Protein AF-A0A928GK26-F1 (afdb_monomer)

Mean predicted aligned error: 9.88 Å

Sequence (163 aa):
MTNNEKPIATYSMHVEGKDIVITDIIYIMNDDDNDNIDIIACTENKGELHKIGCPNSITATGCDVVKSSIYNKKGEVISQFCSDSYIIGCFLLEEVLKHNPKLAKDLEELPYAFAIIRNFTGDITFTIKEEKVFDEKMPILNIRGKGNINFHSDYEPGYFDED

Secondary structure (DSSP, 8-state):
----PPPSEEEEEEEEEEEEEEEEHHHH--TTGGG-TTTTHHHHSTT-----S-TT-EEEE---EEEEEEE-TTS-EEEEEEESSSEEEEEEHHHHHHH-TTHHHHHHH-TTTEEEEEEEEEEEEEEEEEEEETTEEEEEEEEEEEESSEEEEE--TT-----

Solvent-accessible surface area (backbone atoms only — not comparable to full-atom values): 9222 Å² total; per-residue (Å²): 131,84,78,85,70,74,59,80,43,74,49,75,51,79,43,77,68,39,40,34,34,34,29,23,52,77,74,58,57,45,87,79,48,78,76,47,62,72,62,61,45,48,76,75,46,78,83,54,77,52,72,71,88,26,96,79,40,54,29,35,45,21,68,79,43,81,55,32,43,30,25,36,89,85,69,46,76,76,37,39,19,30,35,90,76,31,32,41,30,43,34,45,43,71,41,48,41,68,64,21,60,73,43,65,58,45,64,70,77,38,60,53,45,44,24,73,47,72,63,33,34,35,40,37,38,39,37,31,30,76,43,78,54,93,93,42,79,40,48,36,62,36,44,35,36,50,46,84,58,40,36,33,52,51,85,64,94,67,93,74,76,84,127

pLDDT: mean 70.13, std 17.66, range [31.69, 94.69]

Foldseek 3Di:
DPPPDPFPDKDKDFDAQFKKKKFAPVLLDDPVCVPVCVVVVLVVDAPDFDDDQAPPKGKGFADDDQKKFKAFPVRHTPAMAGHDDRMIMMGGVVSSCVNPVVSVVVVVVPRRRIDMDGGWGFMKMWTWHFDCQPNDTGTHIWIFGDGPTTIIIDDDRDPPPPD

Structure (mmCIF, N/CA/C/O backbone):
data_AF-A0A928GK26-F1
#
_entry.id   AF-A0A928GK26-F1
#
loop_
_atom_site.group_PDB
_atom_site.id
_atom_site.type_symbol
_atom_site.label_atom_id
_atom_site.label_alt_id
_atom_site.label_comp_id
_atom_site.label_asym_id
_atom_site.label_entity_id
_atom_site.label_seq_id
_atom_site.pdbx_PDB_ins_code
_atom_site.Cartn_x
_atom_site.Cartn_y
_atom_site.Cartn_z
_atom_site.occupancy
_atom_site.B_iso_or_equiv
_atom_site.auth_seq_id
_atom_site.auth_comp_id
_atom_site.auth_asym_id
_atom_site.auth_atom_id
_atom_site.pdbx_PDB_model_num
ATOM 1 N N . MET A 1 1 ? 16.348 19.563 8.416 1.00 31.69 1 MET A N 1
ATOM 2 C CA . MET A 1 1 ? 15.515 20.561 7.712 1.00 31.69 1 MET A CA 1
ATOM 3 C C . MET A 1 1 ? 14.692 19.785 6.705 1.00 31.69 1 MET A C 1
ATOM 5 O O . MET A 1 1 ? 15.276 19.229 5.791 1.00 31.69 1 MET A O 1
ATOM 9 N N . THR A 1 2 ? 13.389 19.625 6.925 1.00 38.03 2 THR A N 1
ATOM 10 C CA . THR A 1 2 ? 12.518 18.920 5.975 1.00 38.03 2 THR A CA 1
ATOM 11 C C . THR A 1 2 ? 12.323 19.827 4.767 1.00 38.03 2 THR A C 1
ATOM 13 O O . THR A 1 2 ? 11.656 20.859 4.874 1.00 38.03 2 THR A O 1
ATOM 16 N N . ASN A 1 3 ? 12.967 19.502 3.646 1.00 42.25 3 ASN A N 1
ATOM 17 C CA . ASN A 1 3 ? 12.703 20.177 2.384 1.00 42.25 3 ASN A CA 1
ATOM 18 C C . ASN A 1 3 ? 11.223 19.965 2.046 1.00 42.25 3 ASN A C 1
ATOM 20 O O . ASN A 1 3 ? 10.781 18.846 1.811 1.00 42.25 3 ASN A O 1
ATOM 24 N N . ASN A 1 4 ? 10.444 21.048 2.063 1.00 45.41 4 ASN A N 1
ATOM 25 C CA . ASN A 1 4 ? 9.060 21.069 1.592 1.00 45.41 4 ASN A CA 1
ATOM 26 C C . ASN A 1 4 ? 9.044 21.022 0.053 1.00 45.41 4 ASN A C 1
ATOM 28 O O . ASN A 1 4 ? 8.560 21.952 -0.594 1.00 45.41 4 ASN A O 1
ATOM 32 N N . GLU A 1 5 ? 9.614 19.976 -0.549 1.00 59.62 5 GLU A N 1
ATOM 33 C CA . GLU A 1 5 ? 9.429 19.732 -1.977 1.00 59.62 5 GLU A CA 1
ATOM 34 C C . GLU A 1 5 ? 7.952 19.364 -2.208 1.00 59.62 5 GLU A C 1
ATOM 36 O O . GLU A 1 5 ? 7.349 18.551 -1.497 1.00 59.62 5 GLU A O 1
ATOM 41 N N . LYS A 1 6 ? 7.320 20.081 -3.145 1.00 70.50 6 LYS A N 1
ATOM 42 C CA . LYS A 1 6 ? 5.918 19.877 -3.522 1.00 70.50 6 LYS A CA 1
ATOM 43 C C . LYS A 1 6 ? 5.774 18.447 -4.065 1.00 70.50 6 LYS A C 1
ATOM 45 O O . LYS A 1 6 ? 6.641 18.031 -4.829 1.00 70.50 6 LYS A O 1
ATOM 50 N N . PRO A 1 7 ? 4.712 17.701 -3.708 1.00 71.56 7 PRO A N 1
ATOM 51 C CA . PRO A 1 7 ? 4.533 16.353 -4.233 1.00 71.56 7 PRO A CA 1
ATOM 52 C C . PRO A 1 7 ? 4.469 16.359 -5.762 1.00 71.56 7 PRO A C 1
ATOM 54 O O . PRO A 1 7 ? 3.846 17.248 -6.349 1.00 71.56 7 PRO A O 1
ATOM 57 N N . ILE A 1 8 ? 5.098 15.351 -6.372 1.00 73.31 8 ILE A N 1
ATOM 58 C CA . ILE A 1 8 ? 5.081 15.094 -7.817 1.00 73.31 8 ILE A CA 1
ATOM 59 C C . ILE A 1 8 ? 3.633 14.886 -8.264 1.00 73.31 8 ILE A C 1
ATOM 61 O O . ILE A 1 8 ? 3.168 15.505 -9.218 1.00 73.31 8 ILE A O 1
ATOM 65 N N . ALA A 1 9 ? 2.903 14.056 -7.519 1.00 70.38 9 ALA A N 1
ATOM 66 C CA . ALA A 1 9 ? 1.498 13.775 -7.757 1.00 70.38 9 ALA A CA 1
ATOM 67 C C . ALA A 1 9 ? 0.765 13.476 -6.446 1.00 70.38 9 ALA A C 1
ATOM 69 O O . ALA A 1 9 ? 1.357 13.087 -5.432 1.00 70.38 9 ALA A O 1
ATOM 70 N N . THR A 1 10 ? -0.549 13.679 -6.452 1.00 75.38 10 THR A N 1
ATOM 71 C CA . THR A 1 10 ? -1.427 13.320 -5.338 1.00 75.38 10 THR A CA 1
ATOM 72 C C . THR A 1 10 ? -2.728 12.764 -5.884 1.00 75.38 10 THR A C 1
ATOM 74 O O . THR A 1 10 ? -3.349 13.379 -6.749 1.00 75.38 10 THR A O 1
ATOM 77 N N . TYR A 1 11 ? -3.142 11.623 -5.348 1.00 77.38 11 TYR A N 1
ATOM 78 C CA . TYR A 1 11 ? -4.379 10.947 -5.714 1.00 77.38 11 TYR A CA 1
ATOM 79 C C . TYR A 1 11 ? -5.169 10.608 -4.461 1.00 77.38 11 TYR A C 1
ATOM 81 O O . TYR A 1 11 ? -4.606 10.484 -3.375 1.00 77.38 11 TYR A O 1
ATOM 89 N N . SER A 1 12 ? -6.477 10.445 -4.605 1.00 80.88 12 SER A N 1
ATOM 90 C CA . SER A 1 12 ? -7.339 10.036 -3.505 1.00 80.88 12 SER A CA 1
ATOM 91 C C . SER A 1 12 ? -8.404 9.066 -3.983 1.00 80.88 12 SER A C 1
ATOM 93 O O . SER A 1 12 ? -8.959 9.253 -5.065 1.00 80.88 12 SER A O 1
ATOM 95 N N . MET A 1 13 ? -8.731 8.087 -3.149 1.00 82.25 13 MET A N 1
ATOM 96 C CA . MET A 1 13 ? -9.874 7.199 -3.342 1.00 82.25 13 MET A CA 1
ATOM 97 C C . MET A 1 13 ? -10.710 7.141 -2.066 1.00 82.25 13 MET A C 1
ATOM 99 O O . MET A 1 13 ? -10.166 7.223 -0.965 1.00 82.25 13 MET A O 1
ATOM 103 N N . HIS A 1 14 ? -12.019 6.975 -2.223 1.00 89.38 14 HIS A N 1
ATOM 104 C CA . HIS A 1 14 ? -12.933 6.706 -1.121 1.00 89.38 14 HIS A CA 1
ATOM 105 C C . HIS A 1 14 ? -13.260 5.213 -1.080 1.00 89.38 14 HIS A C 1
ATOM 107 O O . HIS A 1 14 ? -13.446 4.594 -2.128 1.00 89.38 14 HIS A O 1
ATOM 113 N N . VAL A 1 15 ? -13.332 4.639 0.117 1.00 89.75 15 VAL A N 1
ATOM 114 C CA . VAL A 1 15 ? -13.623 3.220 0.346 1.00 89.75 15 VAL A CA 1
ATOM 115 C C . VAL A 1 15 ? -14.727 3.101 1.390 1.00 89.75 15 VAL A C 1
ATOM 117 O O . VAL A 1 15 ? -14.678 3.783 2.411 1.00 89.75 15 VAL A O 1
ATOM 120 N N . GLU A 1 16 ? -15.698 2.214 1.160 1.00 93.94 16 GLU A N 1
ATOM 121 C CA . GLU A 1 16 ? -16.830 1.979 2.064 1.00 93.94 16 GLU A CA 1
ATOM 122 C C . GLU A 1 16 ? -16.927 0.506 2.477 1.00 93.94 16 GLU A C 1
ATOM 124 O O . GLU A 1 16 ? -17.417 -0.332 1.721 1.00 93.94 16 GLU A O 1
ATOM 129 N N . GLY A 1 17 ? -16.488 0.186 3.697 1.00 93.75 17 GLY A N 1
ATOM 130 C CA . GLY A 1 17 ? -16.667 -1.133 4.308 1.00 93.75 17 GLY A CA 1
ATOM 131 C C . GLY A 1 17 ? -15.955 -2.262 3.564 1.00 93.75 17 GLY A C 1
ATOM 132 O O . GLY A 1 17 ? -16.497 -3.363 3.460 1.00 93.75 17 GLY A O 1
ATOM 133 N N . LYS A 1 18 ? -14.769 -1.993 3.005 1.00 93.25 18 LYS A N 1
ATOM 134 C CA . LYS A 1 18 ? -13.989 -2.971 2.230 1.00 93.25 18 LYS A CA 1
ATOM 135 C C . LYS A 1 18 ? -12.655 -3.275 2.887 1.00 93.25 18 LYS A C 1
ATOM 137 O O . LYS A 1 18 ? -12.084 -2.448 3.593 1.00 93.25 18 LYS A O 1
ATOM 142 N N . ASP A 1 19 ? -12.147 -4.464 2.607 1.00 93.38 19 ASP A N 1
ATOM 143 C CA . ASP A 1 19 ? -10.780 -4.828 2.949 1.00 93.38 19 ASP A CA 1
ATOM 144 C C . ASP A 1 19 ? -9.827 -4.246 1.907 1.00 93.38 19 ASP A C 1
ATOM 146 O O . ASP A 1 19 ? -10.047 -4.393 0.701 1.00 93.38 19 ASP A O 1
ATOM 150 N N . ILE A 1 20 ? -8.761 -3.611 2.380 1.00 90.50 20 ILE A N 1
ATOM 151 C CA . ILE A 1 20 ? -7.691 -3.091 1.530 1.00 90.50 20 ILE A CA 1
ATOM 152 C C . ILE A 1 20 ? -6.400 -3.850 1.799 1.00 90.50 20 ILE A C 1
ATOM 154 O O . ILE A 1 20 ? -6.139 -4.273 2.929 1.00 90.50 20 ILE A O 1
ATOM 158 N N . VAL A 1 21 ? -5.593 -4.005 0.757 1.00 88.75 21 VAL A N 1
ATOM 159 C CA . VAL A 1 21 ? -4.257 -4.587 0.830 1.00 88.75 21 VAL A CA 1
ATOM 160 C C . VAL A 1 21 ? -3.249 -3.609 0.250 1.00 88.75 21 VAL A C 1
ATOM 162 O O . VAL A 1 21 ? -3.457 -3.046 -0.824 1.00 88.75 21 VAL A O 1
ATOM 165 N N . ILE A 1 22 ? -2.172 -3.396 0.995 1.00 86.75 22 ILE A N 1
ATOM 166 C CA . ILE A 1 22 ? -0.999 -2.640 0.577 1.00 86.75 22 ILE A CA 1
ATOM 167 C C . ILE A 1 22 ? 0.148 -3.637 0.484 1.00 86.75 22 ILE A C 1
ATOM 169 O O . ILE A 1 22 ? 0.417 -4.361 1.442 1.00 86.75 22 ILE A O 1
ATOM 173 N N . THR A 1 23 ? 0.774 -3.726 -0.680 1.00 84.31 23 THR A N 1
ATOM 174 C CA . THR A 1 23 ? 1.792 -4.742 -0.956 1.00 84.31 23 THR A CA 1
ATOM 175 C C . THR A 1 23 ? 2.642 -4.335 -2.151 1.00 84.31 23 THR A C 1
ATOM 177 O O . THR A 1 23 ? 2.292 -3.401 -2.887 1.00 84.31 23 THR A O 1
ATOM 180 N N . ASP A 1 24 ? 3.751 -5.043 -2.328 1.00 80.50 24 ASP A N 1
ATOM 181 C CA . ASP A 1 24 ? 4.488 -5.032 -3.575 1.00 80.50 24 ASP A CA 1
ATOM 182 C C . ASP A 1 24 ? 3.664 -5.669 -4.692 1.00 80.50 24 ASP A C 1
ATOM 184 O O . ASP A 1 24 ? 3.036 -6.719 -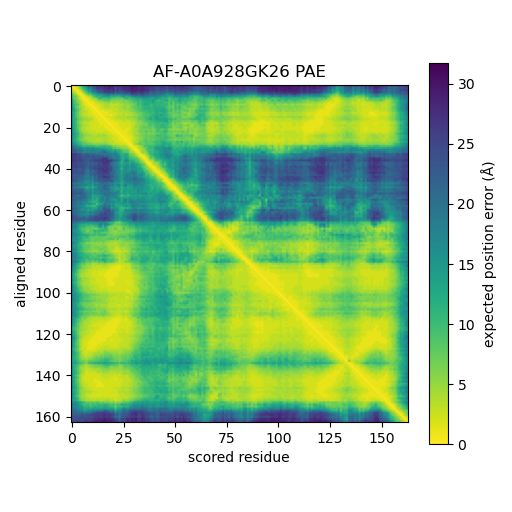4.532 1.00 80.50 24 ASP A O 1
ATOM 188 N N . ILE A 1 25 ? 3.687 -5.027 -5.848 1.00 77.19 25 ILE A N 1
ATOM 189 C CA . ILE A 1 25 ? 2.942 -5.464 -7.012 1.00 77.19 25 ILE A CA 1
ATOM 190 C C . ILE A 1 25 ? 3.345 -6.866 -7.489 1.00 77.19 25 ILE A C 1
ATOM 192 O O . ILE A 1 25 ? 2.493 -7.579 -8.015 1.00 77.19 25 ILE A O 1
ATOM 196 N N . ILE A 1 26 ? 4.591 -7.307 -7.266 1.00 78.12 26 ILE A N 1
ATOM 197 C CA . ILE A 1 26 ? 5.015 -8.653 -7.690 1.00 78.12 26 ILE A CA 1
ATOM 198 C C . ILE A 1 26 ? 4.264 -9.760 -6.964 1.00 78.12 26 ILE A C 1
ATOM 200 O O . ILE A 1 26 ? 4.081 -10.837 -7.522 1.00 78.12 26 ILE A O 1
ATOM 204 N N . TYR A 1 27 ? 3.795 -9.499 -5.742 1.00 79.31 27 TYR A N 1
ATOM 205 C CA . TYR A 1 27 ? 3.068 -10.505 -4.987 1.00 79.31 27 TYR A CA 1
ATOM 206 C C . TYR A 1 27 ? 1.665 -10.716 -5.545 1.00 79.31 27 TYR A C 1
ATOM 208 O O . TYR A 1 27 ? 1.123 -11.796 -5.384 1.00 79.31 27 TYR A O 1
ATOM 216 N N . ILE A 1 28 ? 1.065 -9.729 -6.215 1.00 79.44 28 ILE A N 1
ATOM 217 C CA . ILE A 1 28 ? -0.299 -9.858 -6.753 1.00 79.44 28 ILE A CA 1
ATOM 218 C C . ILE A 1 28 ? -0.345 -10.375 -8.194 1.00 79.44 28 ILE A C 1
ATOM 220 O O . ILE A 1 28 ? -1.421 -10.763 -8.655 1.00 79.44 28 ILE A O 1
ATOM 224 N N . MET A 1 29 ? 0.787 -10.382 -8.900 1.00 74.88 29 MET A N 1
ATOM 225 C CA . MET A 1 29 ? 0.878 -10.847 -10.286 1.00 74.88 29 MET A CA 1
ATOM 226 C C . MET A 1 29 ? 0.521 -12.328 -10.397 1.00 74.88 29 MET A C 1
ATOM 228 O O . MET A 1 29 ? 0.816 -13.125 -9.506 1.00 74.88 29 MET A O 1
ATOM 232 N N . ASN A 1 30 ? -0.139 -12.701 -11.490 1.00 71.00 30 ASN A N 1
ATOM 233 C CA . ASN A 1 30 ? -0.351 -14.098 -11.851 1.00 71.00 30 ASN A CA 1
ATOM 234 C C . ASN A 1 30 ? 0.669 -14.546 -12.917 1.00 71.00 30 ASN A C 1
ATOM 236 O O . ASN A 1 30 ? 1.403 -13.739 -13.481 1.00 71.00 30 ASN A O 1
ATOM 240 N N . ASP A 1 31 ? 0.718 -15.851 -13.195 1.00 65.44 31 ASP A N 1
ATOM 241 C CA . ASP A 1 31 ? 1.675 -16.422 -14.154 1.00 65.44 31 ASP A CA 1
ATOM 242 C C . ASP A 1 31 ? 1.503 -15.861 -15.584 1.00 65.44 31 ASP A C 1
ATOM 244 O O . ASP A 1 31 ? 2.477 -15.825 -16.334 1.00 65.44 31 ASP A O 1
ATOM 248 N N . ASP A 1 32 ? 0.298 -15.390 -15.939 1.00 63.66 32 ASP A N 1
ATOM 249 C CA . ASP A 1 32 ? -0.025 -14.780 -17.238 1.00 63.66 32 ASP A CA 1
ATOM 250 C C . ASP A 1 32 ? 0.416 -13.297 -17.319 1.00 63.66 32 ASP A C 1
ATOM 252 O O . ASP A 1 32 ? 0.518 -12.737 -18.411 1.00 63.66 32 ASP A O 1
ATOM 256 N N . ASP A 1 33 ? 0.712 -12.654 -16.181 1.00 60.88 33 ASP A N 1
ATOM 257 C CA . ASP A 1 33 ? 1.204 -11.273 -16.107 1.00 60.88 33 ASP A CA 1
ATOM 258 C C . ASP A 1 33 ? 2.720 -11.169 -16.362 1.00 60.88 33 ASP A C 1
ATOM 260 O O . ASP A 1 33 ? 3.211 -10.081 -16.662 1.00 60.88 33 ASP A O 1
ATOM 264 N N . ASN A 1 34 ? 3.465 -12.283 -16.305 1.00 51.50 34 ASN A N 1
ATOM 265 C CA . ASN A 1 34 ? 4.916 -12.302 -16.552 1.00 51.50 34 ASN A CA 1
ATOM 266 C C . ASN A 1 34 ? 5.298 -11.883 -17.985 1.00 51.50 34 ASN A C 1
ATOM 268 O O . ASN A 1 34 ? 6.415 -11.416 -18.206 1.00 51.50 34 ASN A O 1
ATOM 272 N N . ASP A 1 35 ? 4.373 -12.007 -18.941 1.00 45.44 35 ASP A N 1
ATOM 273 C CA . ASP A 1 35 ? 4.559 -11.572 -20.331 1.00 45.44 35 ASP A CA 1
ATOM 274 C C . ASP A 1 35 ? 4.076 -10.121 -20.576 1.00 45.44 35 ASP A C 1
ATOM 276 O O . ASP A 1 35 ? 4.272 -9.571 -21.666 1.00 45.44 35 ASP A O 1
ATOM 280 N N . ASN A 1 36 ? 3.469 -9.457 -19.577 1.00 49.31 36 ASN A N 1
ATOM 281 C CA . ASN A 1 36 ? 2.984 -8.079 -19.695 1.00 49.31 36 ASN A CA 1
ATOM 282 C C . ASN A 1 36 ? 4.101 -7.054 -19.429 1.00 49.31 36 ASN A C 1
ATOM 284 O O . ASN A 1 36 ? 4.296 -6.533 -18.331 1.00 49.31 36 ASN A O 1
ATOM 288 N N . ILE A 1 37 ? 4.770 -6.699 -20.527 1.00 43.16 37 ILE A N 1
ATOM 289 C CA . ILE A 1 37 ? 5.707 -5.578 -20.722 1.00 43.16 37 ILE A CA 1
ATOM 290 C C . ILE A 1 37 ? 5.251 -4.229 -20.111 1.00 43.16 37 ILE A C 1
ATOM 292 O O . ILE A 1 37 ? 6.093 -3.379 -19.825 1.00 43.16 37 ILE A O 1
ATOM 296 N N . ASP A 1 38 ? 3.958 -4.028 -19.841 1.00 43.38 38 ASP A N 1
ATOM 297 C CA . ASP A 1 38 ? 3.431 -2.795 -19.230 1.00 43.38 38 ASP A CA 1
ATOM 298 C C . ASP A 1 38 ? 3.841 -2.607 -17.756 1.00 43.38 38 ASP A C 1
ATOM 300 O O . ASP A 1 38 ? 3.806 -1.488 -17.244 1.00 43.38 38 ASP A O 1
ATOM 304 N N . ILE A 1 39 ? 4.287 -3.673 -17.083 1.00 44.03 39 ILE A N 1
ATOM 305 C CA . ILE A 1 39 ? 4.889 -3.616 -15.740 1.00 44.03 39 ILE A CA 1
ATOM 306 C C . ILE A 1 39 ? 6.358 -3.177 -15.820 1.00 44.03 39 ILE A C 1
ATOM 308 O O . ILE A 1 39 ? 6.828 -2.426 -14.967 1.00 44.03 39 ILE A O 1
ATOM 312 N N . ILE A 1 40 ? 7.079 -3.572 -16.877 1.00 38.44 40 ILE A N 1
ATOM 313 C CA . ILE A 1 40 ? 8.444 -3.090 -17.148 1.00 38.44 40 ILE A CA 1
ATOM 314 C C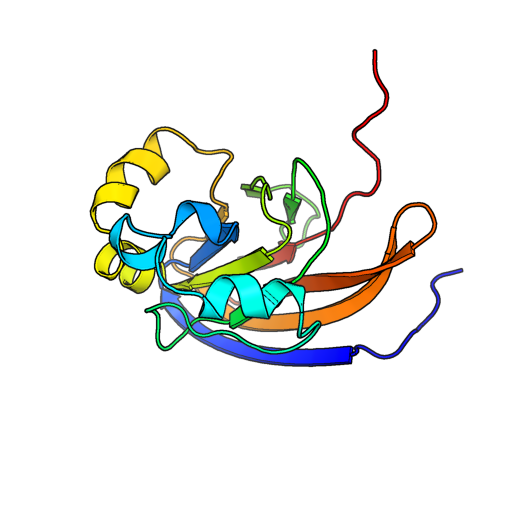 . ILE A 1 40 ? 8.405 -1.580 -17.443 1.00 38.44 40 ILE A C 1
ATOM 316 O O . ILE A 1 40 ? 9.267 -0.838 -16.972 1.00 38.44 40 ILE A O 1
ATOM 320 N N . ALA A 1 41 ? 7.343 -1.088 -18.091 1.00 36.59 41 ALA A N 1
ATOM 321 C CA . ALA A 1 41 ? 7.123 0.344 -18.302 1.00 36.59 41 ALA A CA 1
ATOM 322 C C . ALA A 1 41 ? 6.929 1.156 -16.995 1.00 36.59 41 ALA A C 1
ATOM 324 O O . ALA A 1 41 ? 7.236 2.349 -16.987 1.00 36.59 41 ALA A O 1
ATOM 325 N N . CYS A 1 42 ? 6.527 0.537 -15.871 1.00 40.56 42 CYS A N 1
ATOM 326 C CA . CYS A 1 42 ? 6.486 1.189 -14.547 1.00 40.56 42 CYS A CA 1
ATOM 327 C C . CYS A 1 42 ? 7.882 1.608 -14.040 1.00 40.56 42 CYS A C 1
ATOM 329 O O . CYS A 1 42 ? 7.998 2.486 -13.178 1.00 40.56 42 CYS A O 1
ATOM 331 N N . THR A 1 43 ? 8.949 0.981 -14.552 1.00 39.41 43 THR A N 1
ATOM 332 C CA . THR A 1 43 ? 10.340 1.338 -14.216 1.00 39.41 43 THR A CA 1
ATOM 333 C C . THR A 1 43 ? 10.882 2.477 -15.085 1.00 39.41 43 THR A C 1
ATOM 335 O O . THR A 1 43 ? 11.754 3.227 -14.641 1.00 39.41 43 THR A O 1
ATOM 338 N N . GLU A 1 44 ? 10.319 2.671 -16.283 1.00 36.59 44 GLU A N 1
ATOM 339 C CA . GLU A 1 44 ? 10.744 3.705 -17.235 1.00 36.59 44 GLU A CA 1
ATOM 340 C C . GLU A 1 44 ? 9.922 5.006 -17.108 1.00 36.59 44 GLU A C 1
ATOM 342 O O . GLU A 1 44 ? 10.475 6.093 -17.283 1.00 36.59 44 GLU A O 1
ATOM 347 N N . ASN A 1 45 ? 8.650 4.927 -16.687 1.00 36.91 45 ASN A N 1
ATOM 348 C CA . ASN A 1 45 ? 7.755 6.077 -16.485 1.00 36.91 45 ASN A CA 1
ATOM 349 C C . ASN A 1 45 ? 7.503 6.362 -14.994 1.00 36.91 45 ASN A C 1
ATOM 351 O O . ASN A 1 45 ? 6.442 6.094 -14.429 1.00 36.91 45 ASN A O 1
ATOM 355 N N . LYS A 1 46 ? 8.507 6.945 -14.334 1.00 42.47 46 LYS A N 1
ATOM 356 C CA . LYS A 1 46 ? 8.425 7.378 -12.930 1.00 42.47 46 LYS A CA 1
ATOM 357 C C . LYS A 1 46 ? 7.259 8.363 -12.722 1.00 42.47 46 LYS A C 1
ATOM 359 O O . LYS A 1 46 ? 7.294 9.476 -13.240 1.00 42.47 46 LYS A O 1
ATOM 364 N N . GLY A 1 47 ? 6.279 7.995 -11.892 1.00 37.50 47 GLY A N 1
ATOM 365 C CA . GLY A 1 47 ? 5.210 8.900 -11.440 1.00 37.50 47 GLY A CA 1
ATOM 366 C C . GLY A 1 47 ? 3.852 8.757 -12.138 1.00 37.50 47 GLY A C 1
ATOM 367 O O . GLY A 1 47 ? 2.982 9.596 -11.904 1.00 37.50 47 GLY A O 1
ATOM 368 N N . GLU A 1 48 ? 3.648 7.716 -12.949 1.00 41.19 48 GLU A N 1
ATOM 369 C CA . GLU A 1 48 ? 2.348 7.397 -13.555 1.00 41.19 48 GLU A CA 1
ATOM 370 C C . GLU A 1 48 ? 1.590 6.302 -12.776 1.00 41.19 48 GLU A C 1
ATOM 372 O O . GLU A 1 48 ? 2.181 5.476 -12.083 1.00 41.19 48 GLU A O 1
ATOM 377 N N . LEU A 1 49 ? 0.253 6.334 -12.842 1.00 46.34 49 LEU A N 1
ATOM 378 C CA . LEU A 1 49 ? -0.637 5.353 -12.213 1.00 46.34 49 LEU A CA 1
ATOM 379 C C . LEU A 1 49 ? -0.867 4.168 -13.152 1.00 46.34 49 LEU A C 1
ATOM 381 O O . LEU A 1 49 ? -1.460 4.352 -14.216 1.00 46.34 49 LEU A O 1
ATOM 385 N N . HIS A 1 50 ? -0.529 2.953 -12.725 1.00 51.41 50 HIS A N 1
ATOM 386 C CA . HIS A 1 50 ? -0.782 1.750 -13.520 1.00 51.41 50 HIS A CA 1
ATOM 387 C C . HIS A 1 50 ? -1.954 0.944 -12.946 1.00 51.41 50 HIS A C 1
ATOM 389 O O . HIS A 1 50 ? -2.064 0.717 -11.736 1.00 51.41 50 HIS A O 1
ATOM 395 N N . LYS A 1 51 ? -2.869 0.517 -13.821 1.00 47.22 51 LYS A N 1
ATOM 396 C CA . LYS A 1 51 ? -3.973 -0.383 -13.467 1.00 47.22 51 LYS A CA 1
ATOM 397 C C . LYS A 1 51 ? -3.570 -1.813 -13.808 1.00 47.22 51 LYS A C 1
ATOM 399 O O . LYS A 1 51 ? -3.541 -2.156 -14.983 1.00 47.22 51 LYS A O 1
ATOM 404 N N . ILE A 1 52 ? -3.324 -2.646 -12.802 1.00 52.62 52 ILE A N 1
ATOM 405 C CA . ILE A 1 52 ? -3.206 -4.100 -12.989 1.00 52.62 52 ILE A CA 1
ATOM 406 C C . ILE A 1 52 ? -4.510 -4.730 -12.551 1.00 52.62 52 ILE A C 1
ATOM 408 O O . ILE A 1 52 ? -4.766 -4.735 -11.353 1.00 52.62 52 ILE A O 1
ATOM 412 N N . GLY A 1 53 ? -5.328 -5.218 -13.494 1.00 44.19 53 GLY A N 1
ATOM 413 C CA . GLY A 1 53 ? -6.485 -6.110 -13.259 1.00 44.19 53 GLY A CA 1
ATOM 414 C C . GLY A 1 53 ? -7.584 -5.635 -12.286 1.00 44.19 53 GLY A C 1
ATOM 415 O O . GLY A 1 53 ? -8.655 -6.234 -12.212 1.00 44.19 53 GLY A O 1
ATOM 416 N N . CYS A 1 54 ? -7.348 -4.533 -11.580 1.00 49.47 54 CYS A N 1
ATOM 417 C CA . CYS A 1 54 ? -8.050 -4.037 -10.414 1.00 49.47 54 CYS A CA 1
ATOM 418 C C . CYS A 1 54 ? -8.509 -2.618 -10.759 1.00 49.47 54 CYS A C 1
ATOM 420 O O . CYS A 1 54 ? -7.714 -1.672 -10.756 1.00 49.47 54 CYS A O 1
ATOM 422 N N . PRO A 1 55 ? -9.775 -2.437 -11.162 1.00 48.91 55 PRO A N 1
ATOM 423 C CA . PRO A 1 55 ? -10.252 -1.153 -11.659 1.00 48.91 55 PRO A CA 1
ATOM 424 C C . PRO A 1 55 ? -10.191 -0.032 -10.608 1.00 48.91 55 PRO A C 1
ATOM 426 O O . PRO A 1 55 ? -10.183 1.137 -11.011 1.00 48.91 55 PRO A O 1
ATOM 429 N N . ASN A 1 56 ? -10.093 -0.376 -9.314 1.00 51.38 56 ASN A N 1
ATOM 430 C CA . ASN A 1 56 ? -9.997 0.550 -8.184 1.00 51.38 56 ASN A CA 1
ATOM 431 C C . ASN A 1 56 ? -8.616 0.551 -7.497 1.00 51.38 56 ASN A C 1
ATOM 433 O O . ASN A 1 56 ? -8.528 0.840 -6.303 1.00 51.38 56 ASN A O 1
ATOM 437 N N . SER A 1 57 ? -7.535 0.242 -8.220 1.00 50.69 57 SER A N 1
ATOM 438 C CA . SER A 1 57 ? -6.172 0.307 -7.680 1.00 50.69 57 SER A CA 1
ATOM 439 C C . SER A 1 57 ? -5.446 1.603 -8.020 1.00 50.69 57 SER A C 1
ATOM 441 O O . SER A 1 57 ? -5.577 2.137 -9.125 1.00 50.69 57 SER A O 1
ATOM 443 N N . ILE A 1 58 ? -4.590 2.043 -7.101 1.00 52.91 58 ILE A N 1
ATOM 444 C CA . ILE A 1 58 ? -3.542 3.029 -7.365 1.00 52.91 58 ILE A CA 1
ATOM 445 C C . ILE A 1 58 ? -2.201 2.363 -7.056 1.00 52.91 58 ILE A C 1
ATOM 447 O O . ILE A 1 58 ? -1.950 1.950 -5.922 1.00 52.91 58 ILE A O 1
ATOM 451 N N . THR A 1 59 ? -1.359 2.258 -8.081 1.00 53.47 59 THR A N 1
ATOM 452 C CA . THR A 1 59 ? 0.025 1.782 -7.990 1.00 53.47 59 THR A CA 1
ATOM 453 C C . THR A 1 59 ? 0.957 2.936 -8.326 1.00 53.47 59 THR A C 1
ATOM 455 O O . THR A 1 59 ? 0.626 3.771 -9.171 1.00 53.47 59 THR A O 1
ATOM 458 N N . ALA A 1 60 ? 2.088 3.026 -7.635 1.00 49.81 60 ALA A N 1
ATOM 459 C CA . ALA A 1 60 ? 3.144 3.955 -8.004 1.00 49.81 60 ALA A CA 1
ATOM 460 C C . ALA A 1 60 ? 4.509 3.386 -7.618 1.00 49.81 60 ALA A C 1
ATOM 462 O O . ALA A 1 60 ? 4.661 2.732 -6.586 1.00 49.81 60 ALA A O 1
ATOM 463 N N . THR A 1 61 ? 5.506 3.684 -8.443 1.00 50.16 61 THR A N 1
ATOM 464 C CA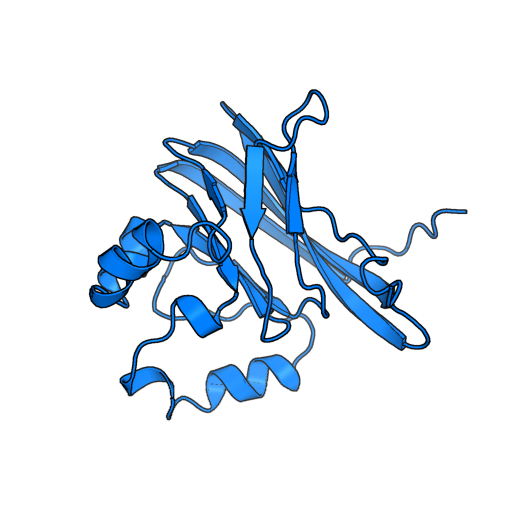 . THR A 1 61 ? 6.908 3.335 -8.211 1.00 50.16 61 THR A CA 1
ATOM 465 C C . THR A 1 61 ? 7.423 4.045 -6.952 1.00 50.16 61 THR A C 1
ATOM 467 O O . THR A 1 61 ? 7.282 5.264 -6.817 1.00 50.16 61 THR A O 1
ATOM 470 N N . GLY A 1 62 ? 7.997 3.285 -6.021 1.00 46.50 62 GLY A N 1
ATOM 471 C CA . GLY A 1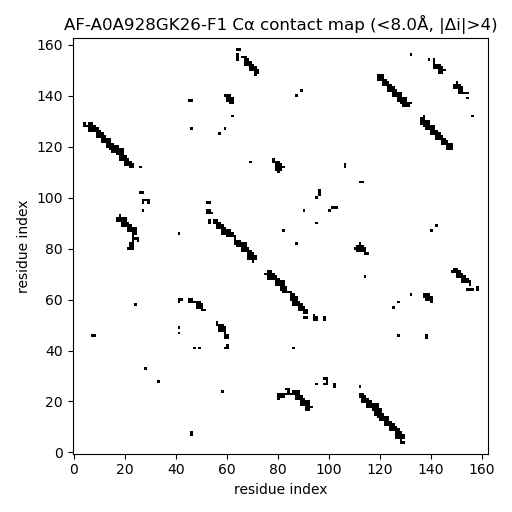 62 ? 8.539 3.744 -4.744 1.00 46.50 62 GLY A CA 1
ATOM 472 C C . GLY A 1 62 ? 9.721 2.870 -4.324 1.00 46.50 62 GLY A C 1
ATOM 473 O O . GLY A 1 62 ? 9.578 1.657 -4.268 1.00 46.50 62 GLY A O 1
ATOM 474 N N . CYS A 1 63 ? 10.886 3.477 -4.084 1.00 43.75 63 CYS A N 1
ATOM 475 C CA . CYS A 1 63 ? 12.157 2.759 -3.943 1.00 43.75 63 CYS A CA 1
ATOM 476 C C . CYS A 1 63 ? 12.290 1.854 -2.692 1.00 43.75 63 CYS A C 1
ATOM 478 O O . CYS A 1 63 ? 11.698 2.144 -1.654 1.00 43.75 63 CYS A O 1
ATOM 480 N N . ASP A 1 64 ? 13.123 0.814 -2.853 1.00 38.09 64 ASP A N 1
ATOM 481 C CA . ASP A 1 64 ? 13.790 -0.108 -1.919 1.00 38.09 64 ASP A CA 1
ATOM 482 C C . ASP A 1 64 ? 13.553 0.171 -0.436 1.00 38.09 64 ASP A C 1
ATOM 484 O O . ASP A 1 64 ? 14.199 1.045 0.140 1.00 38.09 64 ASP A O 1
ATOM 488 N N . VAL A 1 65 ? 12.712 -0.635 0.216 1.00 45.69 65 VAL A N 1
ATOM 489 C CA . VAL A 1 65 ? 13.090 -1.164 1.532 1.00 45.69 65 VAL A CA 1
ATOM 490 C C . VAL A 1 65 ? 12.293 -2.410 1.900 1.00 45.69 65 VAL A C 1
ATOM 492 O O . VAL A 1 65 ? 11.062 -2.435 1.890 1.00 45.69 65 VAL A O 1
ATOM 495 N N . VAL A 1 66 ? 13.071 -3.373 2.388 1.00 50.00 66 VAL A N 1
ATOM 496 C CA . VAL A 1 66 ? 12.816 -4.630 3.109 1.00 50.00 66 VAL A CA 1
ATOM 497 C C . VAL A 1 66 ? 11.605 -4.638 4.057 1.00 50.00 66 VAL A C 1
ATOM 499 O O . VAL A 1 66 ? 11.159 -5.710 4.460 1.00 50.00 66 VAL A O 1
ATOM 502 N N . LYS A 1 67 ? 11.069 -3.482 4.472 1.00 54.66 67 LYS A N 1
ATOM 503 C CA . LYS A 1 67 ? 9.981 -3.404 5.449 1.00 54.66 67 LYS A CA 1
ATOM 504 C C . LYS A 1 67 ? 9.327 -2.022 5.494 1.00 54.66 67 LYS A C 1
ATOM 506 O O . LYS A 1 67 ? 9.946 -1.043 5.889 1.00 54.66 67 LYS A O 1
ATOM 511 N N . SER A 1 68 ? 8.046 -1.957 5.173 1.00 66.56 68 SER A N 1
ATOM 512 C CA . SER A 1 68 ? 7.181 -0.799 5.390 1.00 66.56 68 SER A CA 1
ATOM 513 C C . SER A 1 68 ? 6.233 -1.081 6.545 1.00 66.56 68 SER A C 1
ATOM 515 O O . SER A 1 68 ? 5.671 -2.172 6.642 1.00 66.56 68 SER A O 1
ATOM 517 N N . SER A 1 69 ? 6.024 -0.095 7.414 1.00 70.94 69 SER A N 1
ATOM 518 C CA . SER A 1 69 ? 5.078 -0.194 8.527 1.00 70.94 69 SER A CA 1
ATOM 519 C C . SER A 1 69 ? 3.857 0.682 8.273 1.00 70.94 69 SER A C 1
ATOM 521 O O . SER A 1 69 ? 3.949 1.802 7.772 1.00 70.94 69 SER A O 1
ATOM 523 N N . ILE A 1 70 ? 2.696 0.162 8.651 1.00 71.75 70 ILE A N 1
ATOM 524 C CA . ILE A 1 70 ? 1.447 0.903 8.727 1.00 71.75 70 ILE A CA 1
ATOM 525 C C . ILE A 1 70 ? 1.234 1.277 10.185 1.00 71.75 70 ILE A C 1
ATOM 527 O O . ILE A 1 70 ? 1.145 0.392 11.034 1.00 71.75 70 ILE A O 1
ATOM 531 N N . TYR A 1 71 ? 1.112 2.567 10.476 1.00 73.81 71 TYR A N 1
ATOM 532 C CA . TYR A 1 71 ? 0.911 3.057 11.842 1.00 73.81 71 TYR A CA 1
ATOM 533 C C . TYR A 1 71 ? -0.506 3.558 12.037 1.00 73.81 71 TYR A C 1
ATOM 535 O O . TYR A 1 71 ? -1.062 4.176 11.135 1.00 73.81 71 TYR A O 1
ATOM 543 N N . ASN A 1 72 ? -1.082 3.370 13.222 1.00 75.75 72 ASN A N 1
ATOM 544 C CA . ASN A 1 72 ? -2.318 4.051 13.593 1.00 75.75 72 ASN A CA 1
ATOM 545 C C . ASN A 1 72 ? -2.061 5.488 14.096 1.00 75.75 72 ASN A C 1
ATOM 547 O O . ASN A 1 72 ? -0.928 5.943 14.231 1.00 75.75 72 ASN A O 1
ATOM 551 N N . LYS A 1 73 ? -3.127 6.216 14.453 1.00 68.31 73 LYS A N 1
ATOM 552 C CA . LYS A 1 73 ? -3.041 7.592 14.994 1.00 68.31 73 LYS A CA 1
ATOM 553 C C . LYS A 1 73 ? -2.209 7.755 16.273 1.00 68.31 73 LYS A C 1
ATOM 555 O O . LYS A 1 73 ? -1.848 8.882 16.594 1.00 68.31 73 LYS A O 1
ATOM 560 N N . LYS A 1 74 ? -1.964 6.680 17.022 1.00 75.88 74 LYS A N 1
ATOM 561 C CA . LYS A 1 74 ? -1.129 6.688 18.230 1.00 75.88 74 LYS A CA 1
ATOM 562 C C . LYS A 1 74 ? 0.350 6.431 17.919 1.00 75.88 74 LYS A C 1
ATOM 564 O O . LYS A 1 74 ? 1.154 6.453 18.843 1.00 75.88 74 LYS A O 1
ATOM 569 N N . GLY A 1 75 ? 0.698 6.188 16.653 1.00 72.12 75 GLY A N 1
ATOM 570 C CA . GLY A 1 75 ? 2.039 5.775 16.243 1.00 72.12 75 GLY A CA 1
ATOM 571 C C . GLY A 1 75 ? 2.321 4.293 16.499 1.00 72.12 75 GLY A C 1
ATOM 572 O O . GLY A 1 75 ? 3.474 3.883 16.476 1.00 72.12 75 GLY A O 1
ATOM 573 N N . GLU A 1 76 ? 1.295 3.479 16.764 1.00 80.50 76 GLU A N 1
ATOM 574 C CA . GLU A 1 76 ? 1.461 2.033 16.943 1.00 80.50 76 GLU A CA 1
ATOM 575 C C . GLU A 1 76 ? 1.471 1.357 15.568 1.00 80.50 76 GLU A C 1
ATOM 577 O O . GLU A 1 76 ? 0.583 1.619 14.751 1.00 80.50 76 GLU A O 1
ATOM 582 N N . VAL A 1 77 ? 2.437 0.468 15.324 1.00 80.00 77 VAL A N 1
ATOM 583 C CA . VAL A 1 77 ? 2.465 -0.371 14.118 1.00 80.00 77 VAL A CA 1
ATOM 584 C C . VAL A 1 77 ? 1.270 -1.326 14.149 1.00 80.00 77 VAL A C 1
ATOM 586 O O . VAL A 1 77 ? 1.118 -2.106 15.087 1.00 80.00 77 VAL A O 1
ATOM 589 N N . ILE A 1 78 ? 0.425 -1.266 13.122 1.00 82.62 78 ILE A N 1
ATOM 590 C CA . ILE A 1 78 ? -0.746 -2.137 12.948 1.00 82.62 78 ILE A CA 1
ATOM 591 C C . ILE A 1 78 ? -0.568 -3.168 11.834 1.00 82.62 78 ILE A C 1
ATOM 593 O O . ILE A 1 78 ? -1.322 -4.133 11.791 1.00 82.62 78 ILE A O 1
ATOM 597 N N . SER A 1 79 ? 0.404 -2.977 10.940 1.00 80.62 79 SER A N 1
ATOM 598 C CA . SER A 1 79 ? 0.755 -3.952 9.904 1.00 80.62 79 SER A CA 1
ATOM 599 C C . SER A 1 79 ? 2.139 -3.660 9.336 1.00 80.62 79 SER A C 1
ATOM 601 O O . SER A 1 79 ? 2.606 -2.526 9.433 1.00 80.62 79 SER A O 1
ATOM 603 N N . GLN A 1 80 ? 2.776 -4.658 8.723 1.00 79.38 80 GLN A N 1
ATOM 604 C CA . GLN A 1 80 ? 4.037 -4.494 7.998 1.00 79.38 80 GLN A CA 1
ATOM 605 C C . GLN A 1 80 ? 3.971 -5.218 6.654 1.00 79.38 80 GLN A C 1
ATOM 607 O O . GLN A 1 80 ? 3.241 -6.199 6.542 1.00 79.38 80 GLN A O 1
ATOM 612 N N . PHE A 1 81 ? 4.690 -4.723 5.650 1.00 79.69 81 PHE A N 1
ATOM 613 C CA . PHE A 1 81 ? 4.823 -5.388 4.355 1.00 79.69 81 PHE A CA 1
ATOM 614 C C . PHE A 1 81 ? 6.213 -5.160 3.743 1.00 79.69 81 PHE A C 1
ATOM 616 O O . PHE A 1 81 ? 6.817 -4.117 3.986 1.00 79.69 81 PHE A O 1
ATOM 623 N N . CYS A 1 82 ? 6.716 -6.110 2.963 1.00 73.69 82 CYS A N 1
ATOM 624 C CA . CYS A 1 82 ? 7.967 -5.996 2.214 1.00 73.69 82 CYS A CA 1
ATOM 625 C C . CYS A 1 82 ? 7.714 -5.434 0.808 1.00 73.69 82 CYS A C 1
ATOM 627 O O . CYS A 1 82 ? 6.655 -5.680 0.224 1.00 73.69 82 CYS A O 1
ATOM 629 N N . SER A 1 83 ? 8.689 -4.695 0.271 1.00 70.50 83 SER A N 1
ATOM 630 C CA . SER A 1 83 ? 8.738 -4.326 -1.145 1.00 70.50 83 SER A CA 1
ATOM 631 C C . SER A 1 83 ? 10.021 -4.863 -1.767 1.00 70.50 83 SER A C 1
ATOM 633 O O . SER A 1 83 ? 11.110 -4.444 -1.390 1.00 70.50 83 SER A O 1
ATOM 635 N N . ASP A 1 84 ? 9.858 -5.791 -2.705 1.00 65.81 84 ASP A N 1
ATOM 636 C CA . ASP A 1 84 ? 10.926 -6.525 -3.383 1.00 65.81 84 ASP A CA 1
ATOM 637 C C . ASP A 1 84 ? 11.181 -5.993 -4.810 1.00 65.81 84 ASP A C 1
ATOM 639 O O . ASP A 1 84 ? 12.213 -6.297 -5.406 1.00 65.81 84 ASP A O 1
ATOM 643 N N . SER A 1 85 ? 10.244 -5.223 -5.385 1.00 60.53 85 SER A N 1
ATOM 644 C CA . SER A 1 85 ? 10.274 -4.766 -6.784 1.00 60.53 85 SER A CA 1
ATOM 645 C C . SER A 1 85 ? 10.191 -3.254 -6.978 1.00 60.53 85 SER A C 1
ATOM 647 O O . SER A 1 85 ? 10.099 -2.785 -8.114 1.00 60.53 85 SER A O 1
ATOM 649 N N . TYR A 1 86 ? 10.276 -2.472 -5.898 1.00 66.56 86 TYR A N 1
ATOM 650 C CA . TYR A 1 86 ? 10.240 -1.005 -5.954 1.00 66.56 86 TYR A CA 1
ATOM 651 C C . TYR A 1 86 ? 8.897 -0.433 -6.451 1.00 66.56 86 TYR A C 1
ATOM 653 O O . TYR A 1 86 ? 8.818 0.724 -6.880 1.00 66.56 86 TYR A O 1
ATOM 661 N N . ILE A 1 87 ? 7.823 -1.230 -6.447 1.00 71.56 87 ILE A N 1
ATOM 662 C CA . ILE A 1 87 ? 6.496 -0.807 -6.900 1.00 71.56 87 ILE A CA 1
ATOM 663 C C . ILE A 1 87 ? 5.464 -1.250 -5.868 1.00 71.56 87 ILE A C 1
ATOM 665 O O . ILE A 1 87 ? 5.090 -2.418 -5.772 1.00 71.56 87 ILE A O 1
ATOM 669 N N . ILE A 1 88 ? 4.963 -0.275 -5.112 1.00 76.44 88 ILE A N 1
ATOM 670 C CA . ILE A 1 88 ? 3.966 -0.489 -4.066 1.00 76.44 88 ILE A CA 1
ATOM 671 C C . ILE A 1 88 ? 2.603 -0.038 -4.591 1.00 76.44 88 ILE A C 1
ATOM 673 O O . ILE A 1 88 ? 2.466 0.997 -5.252 1.00 76.44 88 ILE A O 1
ATOM 677 N N . GLY A 1 89 ? 1.564 -0.801 -4.267 1.00 76.31 89 GLY A N 1
ATOM 678 C CA . GLY A 1 89 ? 0.187 -0.422 -4.558 1.00 76.31 89 GLY A CA 1
ATOM 679 C C . GLY A 1 89 ? -0.736 -0.585 -3.363 1.00 76.31 89 GLY A C 1
ATOM 680 O O . GLY A 1 89 ? -0.440 -1.308 -2.415 1.00 76.31 89 GLY A O 1
ATOM 681 N N . CYS A 1 90 ? -1.877 0.100 -3.425 1.00 81.75 90 CYS A N 1
ATOM 682 C CA . CYS A 1 90 ? -3.019 -0.143 -2.549 1.00 81.75 90 CYS A CA 1
ATOM 683 C C . CYS A 1 90 ? -4.198 -0.607 -3.400 1.00 81.75 90 CYS A C 1
ATOM 685 O O . CYS A 1 90 ? -4.544 0.028 -4.403 1.00 81.75 90 CYS A O 1
ATOM 687 N N . PHE A 1 91 ? -4.813 -1.705 -2.978 1.00 85.12 91 PHE A N 1
ATOM 688 C CA . PHE A 1 91 ? -5.833 -2.412 -3.736 1.00 85.12 91 PHE A CA 1
ATOM 689 C C . PHE A 1 91 ? -7.004 -2.792 -2.835 1.00 85.12 91 PHE A C 1
ATOM 691 O O . PHE A 1 91 ? -6.842 -2.993 -1.629 1.00 85.12 91 PHE A O 1
ATOM 698 N N . LEU A 1 92 ? -8.183 -2.966 -3.432 1.00 87.44 92 LEU A N 1
ATOM 699 C CA . LEU A 1 92 ? -9.263 -3.697 -2.777 1.00 87.44 92 LEU A CA 1
ATOM 700 C C . LEU A 1 92 ? -8.905 -5.186 -2.765 1.00 87.44 92 LEU A C 1
ATOM 702 O O . LEU A 1 92 ? -8.630 -5.769 -3.813 1.00 87.44 92 LEU A O 1
ATOM 706 N N . LEU A 1 93 ? -8.945 -5.819 -1.592 1.00 89.94 93 LEU A N 1
ATOM 707 C CA . LEU A 1 93 ? -8.533 -7.218 -1.449 1.00 89.94 93 LEU A CA 1
ATOM 708 C C . LEU A 1 93 ? -9.381 -8.169 -2.310 1.00 89.94 93 LEU A C 1
ATOM 710 O O . LEU A 1 93 ? -8.867 -9.134 -2.866 1.00 89.94 93 LEU A O 1
ATOM 714 N N . GLU A 1 94 ? -10.676 -7.882 -2.457 1.00 88.94 94 GLU A N 1
ATOM 715 C CA . GLU A 1 94 ? -11.577 -8.673 -3.306 1.00 88.94 94 GLU A CA 1
ATOM 716 C C . GLU A 1 94 ? -11.191 -8.630 -4.793 1.00 88.94 94 GLU A C 1
ATOM 718 O O . GLU A 1 94 ? -11.371 -9.620 -5.500 1.00 88.94 94 GLU A O 1
ATOM 723 N N . GLU A 1 95 ? -10.641 -7.508 -5.271 1.00 83.88 95 GLU A N 1
ATOM 724 C CA . GLU A 1 95 ? -10.186 -7.368 -6.658 1.00 83.88 95 GLU A CA 1
ATOM 725 C C . GLU A 1 95 ? -8.894 -8.148 -6.876 1.00 83.88 95 GLU A C 1
ATOM 727 O O . GLU A 1 95 ? -8.788 -8.886 -7.852 1.00 83.88 95 GLU A O 1
ATOM 732 N N . VAL A 1 96 ? -7.969 -8.072 -5.917 1.00 83.62 96 VAL A N 1
ATOM 733 C CA . VAL A 1 96 ? -6.718 -8.837 -5.944 1.00 83.62 96 VAL A CA 1
ATOM 734 C C . VAL A 1 96 ? -6.993 -10.340 -5.956 1.00 83.62 96 VAL A C 1
ATOM 736 O O . VAL A 1 96 ? -6.460 -11.053 -6.798 1.00 83.62 96 VAL A O 1
ATOM 739 N N . LEU A 1 97 ? -7.877 -10.831 -5.084 1.00 86.81 97 LEU A N 1
ATOM 740 C CA . LEU A 1 97 ? -8.241 -12.252 -5.044 1.00 86.81 97 LEU A CA 1
ATOM 741 C C . LEU A 1 97 ? -8.995 -12.711 -6.296 1.00 86.81 97 LEU A C 1
ATOM 743 O O . LEU A 1 97 ? -8.932 -13.882 -6.662 1.00 86.81 97 LEU A O 1
ATOM 747 N N . LYS A 1 98 ? -9.720 -11.809 -6.962 1.00 84.56 98 LYS A N 1
ATOM 748 C CA . LYS A 1 98 ? -10.354 -12.101 -8.250 1.00 84.56 98 LYS A CA 1
ATOM 749 C C . LYS A 1 98 ? -9.328 -12.156 -9.385 1.00 84.56 98 LYS A C 1
ATOM 751 O O . LYS A 1 98 ? -9.486 -12.983 -10.280 1.00 84.56 98 LYS A O 1
ATOM 756 N N . HIS A 1 99 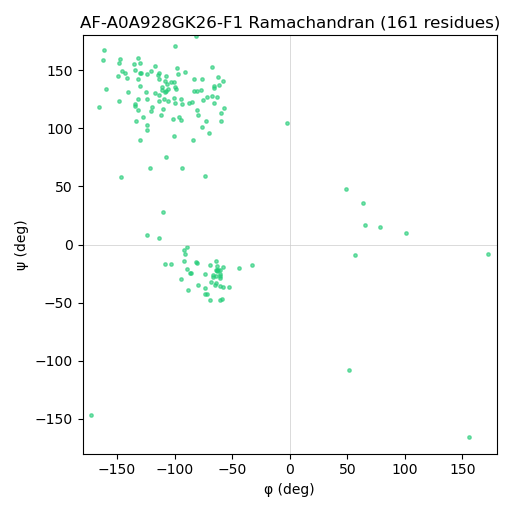? -8.320 -11.284 -9.350 1.00 79.94 99 HIS A N 1
ATOM 757 C CA . H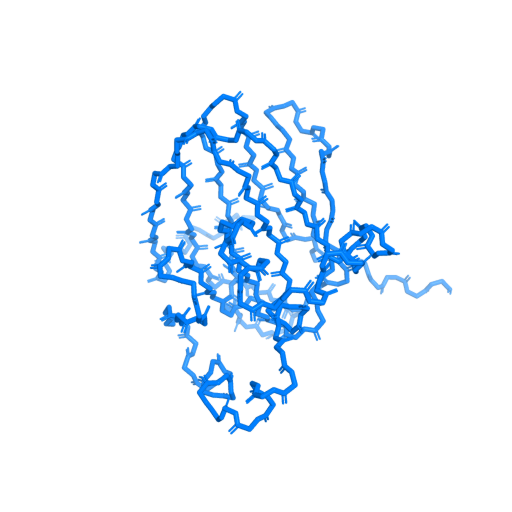IS A 1 99 ? -7.225 -11.219 -10.324 1.00 79.94 99 HIS A CA 1
ATOM 758 C C . HIS A 1 99 ? -6.285 -12.422 -10.210 1.00 79.94 99 HIS A C 1
ATOM 760 O O . HIS A 1 99 ? -6.002 -13.089 -11.203 1.00 79.94 99 HIS A O 1
ATOM 766 N N . ASN A 1 100 ? -5.862 -12.744 -8.988 1.00 83.00 100 ASN A N 1
ATOM 767 C CA . ASN A 1 100 ? -5.038 -13.903 -8.680 1.00 83.00 100 ASN A CA 1
ATOM 768 C C . ASN A 1 100 ? -5.637 -14.704 -7.505 1.00 83.00 100 ASN A C 1
ATOM 770 O O . ASN A 1 100 ? -5.280 -14.490 -6.344 1.00 83.00 100 ASN A O 1
ATOM 774 N N . PRO A 1 101 ? -6.523 -15.681 -7.782 1.00 85.44 101 PRO A N 1
ATOM 775 C CA . PRO A 1 101 ? -7.119 -16.519 -6.742 1.00 85.44 101 PRO A CA 1
ATOM 776 C C . PRO A 1 101 ? -6.116 -17.379 -5.963 1.00 85.44 101 PRO A C 1
ATOM 778 O O . PRO A 1 101 ? -6.421 -17.796 -4.845 1.00 85.44 101 PRO A O 1
ATOM 781 N N . LYS A 1 102 ? -4.926 -17.657 -6.523 1.00 82.94 102 LYS A N 1
ATOM 782 C CA . LYS A 1 102 ? -3.881 -18.435 -5.835 1.00 82.94 102 LYS A CA 1
ATOM 783 C C . LYS A 1 102 ? -3.328 -17.680 -4.620 1.00 82.94 102 LYS A C 1
ATOM 785 O O . LYS A 1 102 ? -2.941 -18.319 -3.644 1.00 82.94 102 LYS A O 1
ATOM 790 N N . LEU A 1 103 ? -3.411 -16.346 -4.639 1.00 83.94 103 LEU A N 1
ATOM 791 C CA . LEU A 1 103 ? -2.920 -15.470 -3.578 1.00 83.94 103 LEU A CA 1
ATOM 792 C C . LEU A 1 103 ? -3.593 -15.705 -2.223 1.00 83.94 103 LEU A C 1
ATOM 794 O O . LEU A 1 103 ? -3.031 -15.368 -1.188 1.00 83.94 103 LEU A O 1
ATOM 798 N N . ALA A 1 104 ? -4.791 -16.298 -2.197 1.00 85.38 104 ALA A N 1
ATOM 799 C CA . ALA A 1 104 ? -5.483 -16.602 -0.947 1.00 85.38 104 ALA A CA 1
ATOM 800 C C . ALA A 1 104 ? -4.604 -17.407 0.027 1.00 85.38 104 ALA A C 1
ATOM 802 O O . ALA A 1 104 ? -4.644 -17.157 1.227 1.00 85.38 104 ALA A O 1
ATOM 803 N N . LYS A 1 105 ? -3.782 -18.325 -0.501 1.00 84.62 105 LYS A N 1
ATOM 804 C CA . LYS A 1 105 ? -2.828 -19.114 0.285 1.00 84.62 105 LYS A CA 1
ATOM 805 C C . LYS A 1 105 ? -1.654 -18.261 0.774 1.00 84.62 105 LYS A C 1
ATOM 807 O O . LYS A 1 105 ? -1.275 -18.336 1.938 1.00 84.62 105 LYS A O 1
ATOM 812 N N . ASP A 1 106 ? -1.126 -17.406 -0.093 1.00 85.69 106 ASP A N 1
ATOM 813 C CA . ASP A 1 106 ? 0.040 -16.572 0.204 1.00 85.69 106 ASP A CA 1
ATOM 814 C C . ASP A 1 106 ? -0.273 -15.492 1.248 1.00 85.69 106 ASP A C 1
ATOM 816 O O . ASP A 1 106 ? 0.574 -15.184 2.080 1.00 85.69 106 ASP A O 1
ATOM 820 N N . LEU A 1 107 ? -1.506 -14.972 1.287 1.00 85.88 107 LEU A N 1
ATOM 821 C CA . LEU A 1 107 ? -1.955 -14.047 2.339 1.00 85.88 107 LEU 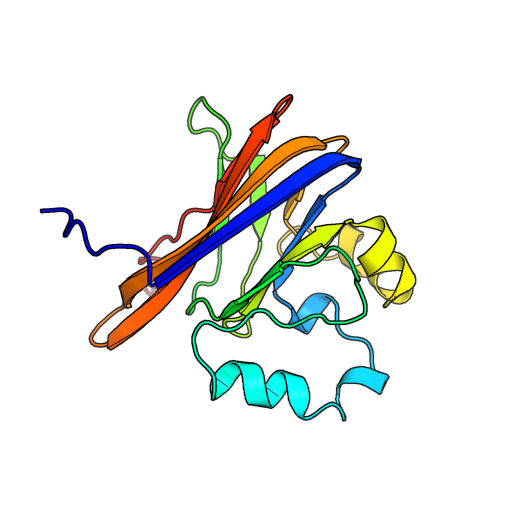A CA 1
ATOM 822 C C . LEU A 1 107 ? -1.884 -14.665 3.746 1.00 85.88 107 LEU A C 1
ATOM 824 O O . LEU A 1 107 ? -1.761 -13.931 4.727 1.00 85.88 107 LEU A O 1
ATOM 828 N N . GLU A 1 108 ? -1.998 -15.991 3.854 1.00 84.31 108 GLU A N 1
ATOM 829 C CA . GLU A 1 108 ? -1.895 -16.722 5.121 1.00 84.31 108 GLU A CA 1
ATOM 830 C C . GLU A 1 108 ? -0.445 -17.114 5.437 1.00 84.31 108 GLU A C 1
ATOM 832 O O . GLU A 1 108 ? -0.022 -17.049 6.592 1.00 84.31 108 GLU A O 1
ATOM 837 N N . GLU A 1 109 ? 0.323 -17.511 4.419 1.00 86.06 109 GLU A N 1
ATOM 838 C CA . GLU A 1 109 ? 1.681 -18.045 4.576 1.00 86.06 109 GLU A CA 1
ATOM 839 C C . GLU A 1 109 ? 2.767 -16.951 4.617 1.00 86.06 109 GLU A C 1
ATOM 841 O O . GLU A 1 109 ? 3.822 -17.165 5.218 1.00 86.06 109 GLU A O 1
ATOM 846 N N . LEU A 1 110 ? 2.507 -15.769 4.042 1.00 83.50 110 LEU A N 1
ATOM 847 C CA . LEU A 1 110 ? 3.444 -14.645 3.919 1.00 83.50 110 LEU A CA 1
ATOM 848 C C . LEU A 1 110 ? 2.897 -13.370 4.596 1.00 83.50 110 LEU A C 1
ATOM 850 O O . LEU A 1 110 ? 2.669 -12.354 3.937 1.00 83.50 110 LEU A O 1
ATOM 854 N N . PRO A 1 111 ? 2.728 -13.352 5.932 1.00 77.50 111 PRO A N 1
ATOM 855 C CA . PRO A 1 111 ? 2.159 -12.204 6.648 1.00 77.50 111 PRO A CA 1
ATOM 856 C C . PRO A 1 111 ? 3.017 -10.931 6.554 1.00 77.50 111 PRO A C 1
ATOM 858 O O . PRO A 1 111 ? 2.547 -9.846 6.881 1.00 77.50 111 PRO A O 1
ATOM 861 N N . TYR A 1 112 ? 4.272 -11.062 6.119 1.00 77.50 112 TYR A N 1
ATOM 862 C CA . TYR A 1 112 ? 5.195 -9.953 5.887 1.00 77.50 112 TYR A CA 1
ATOM 863 C C . TYR A 1 112 ? 5.140 -9.408 4.459 1.00 77.50 112 TYR A C 1
ATOM 865 O O . TYR A 1 112 ? 5.759 -8.388 4.205 1.00 77.50 112 TYR A O 1
ATOM 873 N N . ALA A 1 113 ? 4.431 -10.046 3.526 1.00 82.19 113 ALA A N 1
ATOM 874 C CA . ALA A 1 113 ? 4.310 -9.561 2.149 1.00 82.19 113 ALA A CA 1
ATOM 875 C C . ALA A 1 113 ? 3.120 -8.601 1.973 1.00 82.19 113 ALA A C 1
ATOM 877 O O . ALA A 1 113 ? 3.103 -7.783 1.054 1.00 82.19 113 ALA A O 1
ATOM 878 N N . PHE A 1 114 ? 2.128 -8.654 2.868 1.00 86.38 114 PHE A N 1
ATOM 879 C CA . PHE A 1 114 ? 0.863 -7.938 2.709 1.00 86.38 114 PHE A CA 1
ATOM 880 C C . PHE A 1 114 ? 0.481 -7.173 3.969 1.00 86.38 114 PHE A C 1
ATOM 882 O O . PHE A 1 114 ? 0.287 -7.755 5.034 1.00 86.38 114 PHE A O 1
ATOM 889 N N . ALA A 1 115 ? 0.241 -5.873 3.826 1.00 88.19 115 ALA A N 1
ATOM 890 C CA . ALA A 1 115 ? -0.420 -5.094 4.853 1.00 88.19 115 ALA A CA 1
ATOM 891 C C . ALA A 1 115 ? -1.918 -5.024 4.575 1.00 88.19 115 ALA A C 1
ATOM 893 O O . ALA A 1 115 ? -2.366 -4.326 3.665 1.00 88.19 115 ALA A O 1
ATOM 894 N N . ILE A 1 116 ? -2.700 -5.750 5.373 1.00 90.06 116 ILE A N 1
ATOM 895 C CA . ILE A 1 116 ? -4.147 -5.858 5.187 1.00 90.06 116 ILE A CA 1
ATOM 896 C C . ILE A 1 116 ? -4.866 -5.024 6.242 1.00 90.06 116 ILE A C 1
ATOM 898 O O . ILE A 1 116 ? -4.721 -5.252 7.443 1.00 90.06 116 ILE A O 1
ATOM 902 N N . ILE A 1 117 ? -5.706 -4.094 5.796 1.00 89.25 117 ILE A N 1
ATOM 903 C CA . ILE A 1 117 ? -6.551 -3.286 6.675 1.00 89.25 117 ILE A CA 1
ATOM 904 C C . ILE A 1 117 ? -7.996 -3.698 6.423 1.00 89.25 117 ILE A C 1
ATOM 906 O O . ILE A 1 117 ? -8.553 -3.486 5.345 1.00 89.25 117 ILE A O 1
ATOM 910 N N . ARG A 1 118 ? -8.589 -4.341 7.430 1.00 91.88 118 ARG A N 1
ATOM 911 C CA . ARG A 1 118 ? -9.922 -4.938 7.333 1.00 91.88 118 ARG A CA 1
ATOM 912 C C . ARG A 1 118 ? -11.022 -3.908 7.560 1.00 91.88 118 ARG A C 1
ATOM 914 O O . ARG A 1 118 ? -10.900 -3.063 8.448 1.00 91.88 118 ARG A O 1
ATOM 921 N N . ASN A 1 119 ? -12.116 -4.045 6.811 1.00 94.69 119 ASN A N 1
ATOM 922 C CA . ASN A 1 119 ? -13.340 -3.256 6.944 1.00 94.69 119 ASN A CA 1
ATOM 923 C C . ASN A 1 119 ? -13.067 -1.741 7.014 1.00 94.69 119 ASN A C 1
ATOM 925 O O . ASN A 1 119 ? -13.541 -1.047 7.917 1.00 94.69 119 ASN A O 1
ATOM 929 N N . PHE A 1 120 ? -12.241 -1.230 6.104 1.00 93.19 120 PHE A N 1
ATOM 930 C CA . PHE A 1 120 ? -11.908 0.183 6.034 1.00 93.19 120 PHE A CA 1
ATOM 931 C C . PHE A 1 120 ? -13.058 0.978 5.401 1.00 93.19 120 PHE A C 1
ATOM 933 O O . PHE A 1 120 ? -13.593 0.616 4.353 1.00 93.19 120 PHE A O 1
ATOM 940 N N . THR A 1 121 ? -13.409 2.087 6.048 1.00 94.19 121 THR A N 1
ATOM 941 C CA . THR A 1 121 ? -14.344 3.097 5.552 1.00 94.19 121 THR A CA 1
ATOM 942 C C . THR A 1 121 ? -13.715 4.470 5.729 1.00 94.19 121 THR A C 1
ATOM 944 O O . THR A 1 121 ? -13.499 4.907 6.866 1.00 94.19 121 THR A O 1
ATOM 947 N N . GLY A 1 122 ? -13.440 5.161 4.628 1.00 94.19 122 GLY A N 1
ATOM 948 C CA . GLY A 1 122 ? -12.823 6.482 4.632 1.00 94.19 122 GLY A CA 1
ATOM 949 C C . GLY A 1 122 ? -12.086 6.812 3.340 1.00 94.19 122 GLY A C 1
ATOM 950 O O . GLY A 1 122 ? -12.229 6.134 2.326 1.00 94.19 122 GLY A O 1
ATOM 951 N N . ASP A 1 123 ? -11.271 7.858 3.404 1.00 92.88 123 ASP A N 1
ATOM 952 C CA . ASP A 1 123 ? -10.472 8.331 2.277 1.00 92.88 123 ASP A CA 1
ATOM 953 C C . ASP A 1 123 ? -9.034 7.826 2.386 1.00 92.88 123 ASP A C 1
ATOM 955 O O . ASP A 1 123 ? -8.410 7.920 3.447 1.00 92.88 123 ASP A O 1
ATOM 959 N N . ILE A 1 124 ? -8.480 7.341 1.279 1.00 86.06 124 ILE A N 1
ATOM 960 C CA . ILE A 1 124 ? -7.063 7.010 1.140 1.00 86.06 124 ILE A CA 1
ATOM 961 C C . ILE A 1 124 ? -6.440 8.042 0.214 1.00 86.06 124 ILE A C 1
ATOM 963 O O . ILE A 1 124 ? -6.914 8.254 -0.898 1.00 86.06 124 ILE A O 1
ATOM 967 N N . THR A 1 125 ? -5.386 8.701 0.680 1.00 84.38 125 THR A N 1
ATOM 968 C CA . THR A 1 125 ? -4.584 9.650 -0.089 1.00 84.38 125 THR A CA 1
ATOM 969 C C . THR A 1 125 ? -3.237 9.031 -0.420 1.00 84.38 125 THR A C 1
ATOM 971 O O . THR A 1 125 ? -2.543 8.524 0.458 1.00 84.38 125 THR A O 1
ATOM 974 N N . PHE A 1 126 ? -2.856 9.143 -1.681 1.00 80.25 126 PHE A N 1
ATOM 975 C CA . PHE A 1 126 ? -1.574 8.740 -2.231 1.00 80.25 126 PHE A CA 1
ATOM 976 C C . PHE A 1 126 ? -0.786 9.992 -2.553 1.00 80.25 126 PHE A C 1
ATOM 978 O O . PHE A 1 126 ? -1.310 10.920 -3.167 1.00 80.25 126 PHE A O 1
ATOM 985 N N . THR A 1 127 ? 0.465 10.058 -2.130 1.00 78.25 127 THR A N 1
ATOM 986 C CA . THR A 1 127 ? 1.334 11.199 -2.399 1.00 78.25 127 THR A CA 1
ATOM 987 C C . THR A 1 127 ? 2.682 10.690 -2.861 1.00 78.25 127 THR A C 1
ATOM 989 O O . THR A 1 127 ? 3.367 10.006 -2.108 1.00 78.25 127 THR A O 1
ATOM 992 N N . ILE A 1 128 ? 3.065 11.053 -4.080 1.00 76.25 128 ILE A N 1
ATOM 993 C CA . ILE A 1 128 ? 4.388 10.746 -4.618 1.00 76.25 128 ILE A CA 1
ATOM 994 C C . ILE A 1 128 ? 5.279 11.956 -4.359 1.00 76.25 128 ILE A C 1
ATOM 996 O O . ILE A 1 128 ? 4.926 13.079 -4.732 1.00 76.25 128 ILE A O 1
ATOM 1000 N N . LYS A 1 129 ? 6.418 11.742 -3.708 1.00 76.25 129 LYS A N 1
ATOM 1001 C CA . LYS A 1 129 ? 7.427 12.778 -3.451 1.00 76.25 129 LYS A CA 1
ATOM 1002 C C . LYS A 1 129 ? 8.791 12.297 -3.893 1.00 76.25 129 LYS A C 1
ATOM 1004 O O . LYS A 1 129 ? 9.061 11.111 -3.775 1.00 76.25 129 LYS A O 1
ATOM 1009 N N . GLU A 1 130 ? 9.640 13.202 -4.359 1.00 77.19 130 GLU A N 1
ATOM 1010 C CA . GLU A 1 130 ? 11.062 12.887 -4.464 1.00 77.19 130 GLU A CA 1
ATOM 1011 C C . GLU A 1 130 ? 11.677 12.935 -3.067 1.00 77.19 130 GLU A C 1
ATOM 1013 O O . GLU A 1 130 ? 11.582 13.950 -2.380 1.00 77.19 130 GLU A O 1
ATOM 1018 N N . GLU A 1 131 ? 12.311 11.847 -2.656 1.00 73.75 131 GLU A N 1
ATOM 1019 C CA . GLU A 1 131 ? 13.126 11.791 -1.447 1.00 73.75 131 GLU A CA 1
ATOM 1020 C C . GLU A 1 131 ? 14.554 11.406 -1.840 1.00 73.75 131 GLU A C 1
ATOM 1022 O O . GLU A 1 131 ? 14.778 10.709 -2.836 1.00 73.75 131 GLU A O 1
ATOM 1027 N N . LYS A 1 132 ? 15.545 11.880 -1.075 1.00 72.12 132 LYS A N 1
ATOM 1028 C CA . LYS A 1 132 ? 16.931 11.438 -1.265 1.00 72.12 132 LYS A CA 1
ATOM 1029 C C . LYS A 1 132 ? 17.087 10.075 -0.597 1.00 72.12 132 LYS A C 1
ATOM 1031 O O . LYS A 1 132 ? 17.053 9.989 0.629 1.00 72.12 132 LYS A O 1
ATOM 1036 N N . VAL A 1 133 ? 17.283 9.039 -1.399 1.00 67.62 133 VAL A N 1
ATOM 1037 C CA . VAL A 1 133 ? 17.574 7.677 -0.951 1.00 67.62 133 VAL A CA 1
ATOM 1038 C C . VAL A 1 133 ? 19.023 7.384 -1.314 1.00 67.62 133 VAL A C 1
ATOM 1040 O O . VAL A 1 133 ? 19.400 7.444 -2.483 1.00 67.62 133 VAL A O 1
ATOM 1043 N N . PHE A 1 134 ? 19.862 7.164 -0.299 1.00 70.50 134 PHE A N 1
ATOM 1044 C CA . PHE A 1 134 ? 21.323 7.158 -0.437 1.00 70.50 134 PHE A CA 1
ATOM 1045 C C . PHE A 1 134 ? 21.834 8.435 -1.137 1.00 70.50 134 PHE A C 1
ATOM 1047 O O . PHE A 1 134 ? 21.791 9.528 -0.555 1.00 70.50 134 PHE A O 1
ATOM 1054 N N . ASP A 1 135 ? 22.282 8.316 -2.389 1.00 72.19 135 ASP A N 1
ATOM 1055 C CA . ASP A 1 135 ? 22.798 9.410 -3.214 1.00 72.19 135 ASP A CA 1
ATOM 1056 C C . ASP A 1 135 ? 21.932 9.756 -4.428 1.00 72.19 135 ASP A C 1
ATOM 1058 O O . ASP A 1 135 ? 22.275 10.667 -5.183 1.00 72.19 135 ASP A O 1
ATOM 1062 N N . GLU A 1 136 ? 20.759 9.136 -4.558 1.00 67.19 136 GLU A N 1
ATOM 1063 C CA . GLU A 1 136 ? 19.826 9.387 -5.653 1.00 67.19 136 GLU A CA 1
ATOM 1064 C C . GLU A 1 136 ? 18.524 10.027 -5.157 1.00 67.19 136 GLU A C 1
ATOM 1066 O O . GLU A 1 136 ? 18.047 9.768 -4.052 1.00 67.19 136 GLU A O 1
ATOM 1071 N N . LYS A 1 137 ? 17.933 10.901 -5.980 1.00 74.44 137 LYS A N 1
ATOM 1072 C CA . LYS A 1 137 ? 16.556 11.364 -5.775 1.00 74.44 137 LYS A CA 1
ATOM 1073 C C . LYS A 1 137 ? 15.615 10.356 -6.409 1.00 74.44 137 LYS A C 1
ATOM 1075 O O . LYS A 1 137 ? 15.711 10.094 -7.609 1.00 74.44 137 LYS A O 1
ATOM 1080 N N . MET A 1 138 ? 14.706 9.807 -5.614 1.00 70.81 138 MET A N 1
ATOM 1081 C CA . MET A 1 138 ? 13.782 8.779 -6.076 1.00 70.81 138 MET A CA 1
ATOM 1082 C C . MET A 1 138 ? 12.350 9.116 -5.663 1.00 70.81 138 MET A C 1
ATOM 1084 O O . MET A 1 138 ? 12.139 9.658 -4.576 1.00 70.81 138 MET A O 1
ATOM 1088 N N . PRO A 1 139 ? 11.355 8.828 -6.519 1.00 71.75 139 PRO A N 1
ATOM 1089 C CA . PRO A 1 139 ? 9.960 8.955 -6.133 1.00 71.75 139 PRO A CA 1
ATOM 1090 C C . PRO A 1 139 ? 9.635 7.930 -5.038 1.00 71.75 139 PRO A C 1
ATOM 1092 O O . PRO A 1 139 ? 10.004 6.765 -5.153 1.00 71.75 139 PRO A O 1
ATOM 1095 N N . ILE A 1 140 ? 8.938 8.367 -3.991 1.00 73.94 140 ILE A N 1
ATOM 1096 C CA . ILE A 1 140 ? 8.444 7.546 -2.884 1.00 73.94 140 ILE A CA 1
ATOM 1097 C C . ILE A 1 140 ? 6.933 7.728 -2.765 1.00 73.94 140 ILE A C 1
ATOM 1099 O O . ILE A 1 140 ? 6.431 8.853 -2.625 1.00 73.94 140 ILE A O 1
ATOM 1103 N N . LEU A 1 141 ? 6.206 6.609 -2.794 1.00 75.50 141 LEU A N 1
ATOM 1104 C CA . LEU A 1 141 ? 4.768 6.564 -2.570 1.00 75.50 141 LEU A CA 1
ATOM 1105 C C . LEU A 1 141 ? 4.458 6.590 -1.069 1.00 75.50 141 LEU A C 1
ATOM 1107 O O . LEU A 1 141 ? 4.738 5.653 -0.329 1.00 75.50 141 LEU A O 1
ATOM 1111 N N . ASN A 1 142 ? 3.794 7.652 -0.632 1.00 78.50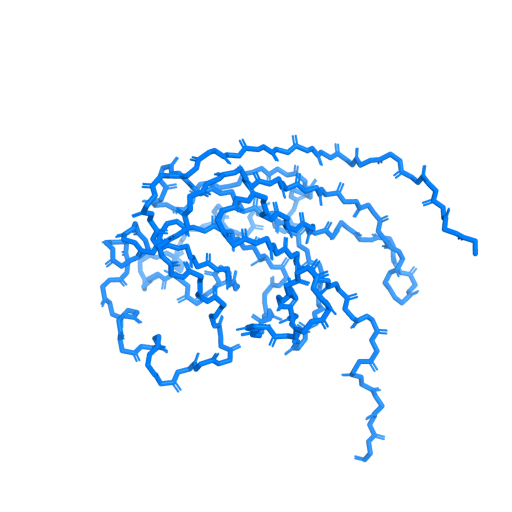 142 ASN A N 1
ATOM 1112 C CA . ASN A 1 142 ? 3.211 7.754 0.699 1.00 78.50 142 ASN A CA 1
ATOM 1113 C C . ASN A 1 142 ? 1.709 7.470 0.619 1.00 78.50 142 ASN A C 1
ATOM 1115 O O . ASN A 1 142 ? 0.993 8.139 -0.128 1.00 78.50 142 ASN A O 1
ATOM 1119 N N . ILE A 1 143 ? 1.221 6.528 1.422 1.00 82.44 143 ILE A N 1
ATOM 1120 C CA . ILE A 1 143 ? -0.187 6.125 1.479 1.00 82.44 143 ILE A CA 1
ATOM 1121 C C . ILE A 1 143 ? -0.733 6.532 2.841 1.00 82.44 143 ILE A C 1
ATOM 1123 O O . ILE A 1 143 ? -0.142 6.219 3.869 1.00 82.44 143 ILE A O 1
ATOM 1127 N N . ARG A 1 144 ? -1.861 7.240 2.879 1.00 86.62 144 ARG A N 1
ATOM 1128 C CA . ARG A 1 144 ? -2.495 7.688 4.125 1.00 86.62 144 ARG A CA 1
ATOM 1129 C C . ARG A 1 144 ? -3.984 7.419 4.097 1.00 86.62 144 ARG A C 1
ATOM 1131 O O . ARG A 1 144 ? -4.676 7.970 3.252 1.00 86.62 144 ARG A O 1
ATOM 1138 N N . GLY A 1 145 ? -4.486 6.642 5.046 1.00 88.06 145 GLY A N 1
ATOM 1139 C CA . GLY A 1 145 ? -5.915 6.441 5.250 1.00 88.06 145 GLY A CA 1
ATOM 1140 C C . GLY A 1 145 ? -6.464 7.313 6.369 1.00 88.06 145 GLY A C 1
ATOM 1141 O O . GLY A 1 145 ? -5.901 7.376 7.465 1.00 88.06 145 GLY A O 1
ATOM 1142 N N . LYS A 1 146 ? -7.602 7.957 6.118 1.00 92.00 146 LYS A N 1
ATOM 1143 C CA . LYS A 1 146 ? -8.372 8.704 7.109 1.00 92.00 146 LYS A CA 1
ATOM 1144 C C . LYS A 1 146 ? -9.819 8.227 7.101 1.00 92.00 146 LYS A C 1
ATOM 1146 O O . LYS A 1 146 ? -10.574 8.515 6.180 1.00 92.00 146 LYS A O 1
ATOM 1151 N N . GLY A 1 147 ? -10.210 7.538 8.165 1.00 91.69 147 GLY A N 1
ATOM 1152 C CA . GLY A 1 147 ? -11.525 6.921 8.269 1.00 91.69 147 GLY A CA 1
ATOM 1153 C C . GLY A 1 147 ? -11.798 6.348 9.653 1.00 91.69 147 GLY A C 1
ATOM 1154 O O . GLY A 1 147 ? -11.302 6.865 10.666 1.00 91.69 147 GLY A O 1
ATOM 1155 N N . ASN A 1 148 ? -12.560 5.253 9.676 1.00 91.12 148 ASN A N 1
ATOM 1156 C CA . ASN A 1 148 ? -12.771 4.430 10.870 1.00 91.12 148 ASN A CA 1
ATOM 1157 C C . ASN A 1 148 ? -11.444 3.889 11.435 1.00 91.12 148 ASN A C 1
ATOM 1159 O O . ASN A 1 14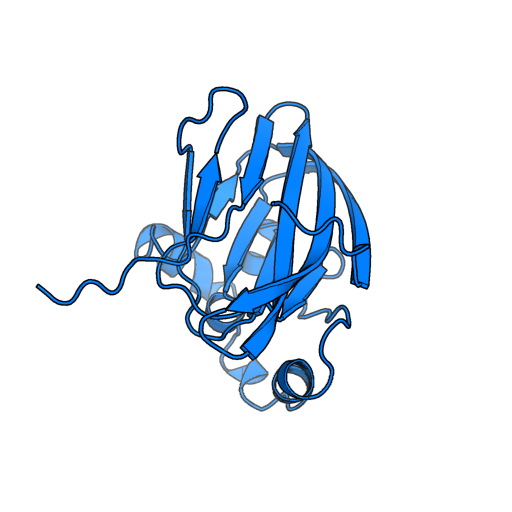8 ? -11.249 3.872 12.649 1.00 91.12 148 ASN A O 1
ATOM 1163 N N . ILE A 1 149 ? -10.504 3.548 10.557 1.00 87.00 149 ILE A N 1
ATOM 1164 C CA . ILE A 1 149 ? -9.099 3.300 10.870 1.00 87.00 149 ILE A CA 1
ATOM 1165 C C . ILE A 1 149 ? -8.316 4.455 10.250 1.00 87.00 149 ILE A C 1
ATOM 1167 O O . ILE A 1 149 ? -8.606 4.895 9.146 1.00 87.00 149 ILE A O 1
ATOM 1171 N N . ASN A 1 150 ? -7.360 5.022 10.976 1.00 86.06 150 ASN A N 1
ATOM 1172 C CA . ASN A 1 150 ? -6.469 6.026 10.402 1.00 86.06 150 ASN A CA 1
ATOM 1173 C C . ASN A 1 150 ? -5.097 5.402 10.305 1.00 86.06 150 ASN A C 1
ATOM 1175 O O . ASN A 1 150 ? -4.664 4.806 11.292 1.00 86.06 150 ASN A O 1
ATOM 1179 N N . PHE A 1 151 ? -4.454 5.544 9.155 1.00 84.25 151 PHE A N 1
ATOM 1180 C CA . PHE A 1 151 ? -3.171 4.923 8.922 1.00 84.25 151 PHE A CA 1
ATOM 1181 C C . PHE A 1 151 ? -2.259 5.732 8.010 1.00 84.25 151 PHE A C 1
ATOM 1183 O O . PHE A 1 151 ? -2.729 6.569 7.240 1.00 84.25 151 PHE A O 1
ATOM 1190 N N . HIS A 1 152 ? -0.960 5.467 8.077 1.00 83.44 152 HIS A N 1
ATOM 1191 C CA . HIS A 1 152 ? -0.019 5.898 7.052 1.00 83.44 152 HIS A CA 1
ATOM 1192 C C . HIS A 1 152 ? 1.053 4.840 6.817 1.00 83.44 152 HIS A C 1
ATOM 1194 O O . HIS A 1 152 ? 1.428 4.147 7.762 1.00 83.44 152 HIS A O 1
ATOM 1200 N N . SER A 1 153 ? 1.528 4.735 5.576 1.00 79.19 153 SER A N 1
ATOM 1201 C CA . SER A 1 153 ? 2.825 4.136 5.293 1.00 79.19 153 SER A CA 1
ATOM 1202 C C . SER A 1 153 ? 3.911 5.141 5.657 1.00 79.19 153 SER A C 1
ATOM 1204 O O . SER A 1 153 ? 3.730 6.354 5.494 1.00 79.19 153 SER A O 1
ATOM 1206 N N . ASP A 1 154 ? 5.010 4.639 6.195 1.00 69.06 154 ASP A N 1
ATOM 1207 C CA . ASP A 1 154 ? 6.249 5.395 6.286 1.00 69.06 154 ASP A CA 1
ATOM 1208 C C . ASP A 1 154 ? 7.361 4.607 5.607 1.00 69.06 154 ASP A C 1
ATOM 1210 O O . ASP A 1 154 ? 7.350 3.373 5.603 1.00 69.06 154 ASP A O 1
ATOM 1214 N N . TYR A 1 155 ? 8.279 5.352 5.011 1.00 67.75 155 TYR A N 1
ATOM 1215 C CA . TYR A 1 155 ? 9.508 4.824 4.451 1.00 67.75 155 TYR A CA 1
ATOM 1216 C C . TYR A 1 155 ? 10.577 4.942 5.540 1.00 67.75 155 TYR A C 1
ATOM 1218 O O . TYR A 1 155 ? 10.840 6.042 6.025 1.00 67.75 155 TYR A O 1
ATOM 1226 N N . GLU A 1 156 ? 11.176 3.821 5.943 1.00 60.34 156 GLU A N 1
ATOM 1227 C CA . GLU A 1 156 ? 12.288 3.801 6.898 1.00 60.34 156 GLU A CA 1
ATOM 1228 C C . GLU A 1 156 ? 13.619 3.640 6.137 1.00 60.34 156 GLU A C 1
ATOM 1230 O O . GLU A 1 156 ? 14.037 2.511 5.869 1.00 60.34 156 GLU A O 1
ATOM 1235 N N . PRO A 1 157 ? 14.324 4.736 5.784 1.00 51.81 157 PRO A N 1
ATOM 1236 C CA . PRO A 1 157 ? 15.682 4.640 5.265 1.00 51.81 157 PRO A CA 1
ATOM 1237 C C . PRO A 1 157 ? 16.600 4.221 6.411 1.00 51.81 157 PRO A C 1
ATOM 1239 O O . PRO A 1 157 ? 17.016 5.073 7.197 1.00 51.81 157 PRO A O 1
ATOM 1242 N N . GLY A 1 158 ? 16.913 2.933 6.556 1.00 47.62 158 GLY A N 1
ATOM 1243 C CA . GLY A 1 158 ? 17.886 2.567 7.590 1.00 47.62 158 GLY A CA 1
ATOM 1244 C C . GLY A 1 158 ? 18.145 1.105 7.918 1.00 47.62 158 GLY A C 1
ATOM 1245 O O . GLY A 1 158 ? 19.086 0.858 8.658 1.00 47.62 158 GLY A O 1
ATOM 1246 N N . TYR A 1 159 ? 17.400 0.126 7.407 1.00 45.59 159 TYR A N 1
ATOM 1247 C CA . TYR A 1 159 ? 17.646 -1.273 7.791 1.00 45.59 159 TYR A CA 1
ATOM 1248 C C . TYR A 1 159 ? 18.586 -2.012 6.831 1.00 45.59 159 TYR A C 1
ATOM 1250 O O . TYR A 1 159 ? 18.189 -2.965 6.174 1.00 45.59 159 TYR A O 1
ATOM 1258 N N . PHE A 1 160 ? 19.844 -1.567 6.802 1.00 41.94 160 PHE A N 1
ATOM 1259 C CA . PHE A 1 160 ? 21.021 -2.386 6.486 1.00 41.94 160 PHE A CA 1
ATOM 1260 C C . PHE A 1 160 ? 22.214 -1.862 7.302 1.00 41.94 160 PHE A C 1
ATOM 1262 O O . PHE A 1 160 ? 23.232 -1.457 6.747 1.00 41.94 160 PHE A O 1
ATOM 1269 N N . ASP A 1 161 ? 22.086 -1.835 8.629 1.00 34.91 161 ASP A N 1
ATOM 1270 C CA . ASP A 1 161 ? 23.277 -2.087 9.437 1.00 34.91 161 ASP A CA 1
ATOM 1271 C C . ASP A 1 161 ? 23.492 -3.605 9.355 1.00 34.91 161 ASP A C 1
ATOM 1273 O O . ASP A 1 161 ? 22.729 -4.389 9.923 1.00 34.91 161 ASP A O 1
ATOM 1277 N N . GLU A 1 162 ? 24.441 -4.012 8.511 1.00 36.88 162 GLU A N 1
ATOM 1278 C CA . GLU A 1 162 ? 24.992 -5.366 8.514 1.00 36.88 162 GLU A CA 1
ATOM 1279 C C . GLU A 1 162 ? 25.620 -5.614 9.897 1.00 36.88 162 GLU A C 1
ATOM 1281 O O . GLU A 1 162 ? 26.680 -5.061 10.198 1.00 36.88 162 GLU A O 1
ATOM 1286 N N . ASP A 1 163 ? 24.960 -6.417 10.737 1.00 36.28 163 ASP A N 1
ATOM 1287 C CA . ASP A 1 163 ? 25.613 -7.126 11.849 1.00 36.28 163 ASP A CA 1
ATOM 1288 C C . ASP A 1 163 ? 26.247 -8.436 11.344 1.00 36.28 163 ASP A C 1
ATOM 1290 O O . ASP A 1 163 ? 25.558 -9.196 10.617 1.00 36.28 163 ASP A O 1
#

Nearest PDB structures (foldseek):
  7z3h-assembly4_D  TM=2.305E-01  e=1.187E+00  Thermochaetoides thermophila
  4ief-assembly1_B  TM=3.163E-01  e=3.105E+00  Porphyromonas gingivalis W83
  1cvr-assembly1_A  TM=3.147E-01  e=5.166E+00  Porphyromonas gingivalis
  7z3h-assembly3_C  TM=2.215E-01  e=2.773E+00  Thermochaetoides thermophila
  4b28-assembly1_A-2  TM=2.973E-01  e=4.360E+00  Roseobacter denitrificans OCh 114

Radius of gyration: 15.27 Å; Cα contacts (8 Å, |Δi|>4): 342; chains: 1; bounding box: 42×40×39 Å